Protein AF-A0A822H6S0-F1 (afdb_monomer_lite)

Foldseek 3Di:
DDFDDAFDDDDDDPPDDDPDDAPDKDAPDPPAKIKGWHADPVVRDIDIDMDGHHRWKGKDWDAPVPDQARTWMWIWTADPVRDIDIFTFHRNDNDPTDGDDD

Sequence (102 aa):
IWLIVINTCTGISSPIQPFTTYKHSTTLQQDIADLWWTVDDAEQEIMFELHIKSTGWIALGISPAGGMKGADIAVGWVDSSGNVFLQDRYATSNTRPVLDNT

Radius of gyration: 14.34 Å; chains: 1; bounding box: 37×32×34 Å

Secondary structure (DSSP, 8-state):
-----B---S--PSSP--SS--SEEEEEETTTEEEEEEEETTTTEEEEEEEE--SSEEEEEE-TTSSSTTEEEEEEEE-TTS-EEEEEEEESSSS-------

Structure (mmCIF, N/CA/C/O backbone):
data_AF-A0A822H6S0-F1
#
_entry.id   AF-A0A822H6S0-F1
#
loop_
_atom_site.group_PDB
_atom_site.id
_atom_site.type_symbol
_atom_site.label_atom_id
_atom_site.label_alt_id
_atom_site.label_comp_id
_atom_site.label_asym_id
_atom_site.label_entity_id
_atom_site.label_seq_id
_atom_site.pdbx_PDB_ins_code
_atom_site.Cartn_x
_atom_site.Cartn_y
_atom_site.Cartn_z
_atom_site.occupancy
_atom_site.B_iso_or_equiv
_atom_site.auth_seq_id
_atom_site.auth_comp_id
_atom_site.auth_asym_id
_atom_site.auth_atom_id
_atom_site.pdbx_PDB_model_num
ATOM 1 N N . ILE A 1 1 ? -0.905 -8.673 10.023 1.00 32.00 1 ILE A N 1
ATOM 2 C CA . ILE A 1 1 ? -0.597 -7.666 8.985 1.00 32.00 1 ILE A CA 1
ATOM 3 C C . ILE A 1 1 ? 0.272 -8.357 7.950 1.00 32.00 1 ILE A C 1
ATOM 5 O O . ILE A 1 1 ? 1.375 -8.758 8.295 1.00 32.00 1 ILE A O 1
ATOM 9 N N . TRP A 1 2 ? -0.236 -8.560 6.735 1.00 25.09 2 TRP A N 1
ATOM 10 C CA . TRP A 1 2 ? 0.534 -9.108 5.615 1.00 25.09 2 TRP A CA 1
ATOM 11 C C . TRP A 1 2 ? 0.511 -8.092 4.477 1.00 25.09 2 TRP A C 1
ATOM 13 O O . TRP A 1 2 ? -0.501 -7.953 3.796 1.00 25.09 2 TRP A O 1
ATOM 23 N N . LEU A 1 3 ? 1.612 -7.361 4.313 1.00 31.77 3 LEU A N 1
ATOM 24 C CA . LEU A 1 3 ? 1.809 -6.431 3.207 1.00 31.77 3 LEU A CA 1
ATOM 25 C C . LEU A 1 3 ? 2.403 -7.199 2.019 1.00 31.77 3 LEU A C 1
ATOM 27 O O . LEU A 1 3 ? 3.395 -7.908 2.182 1.00 31.77 3 LEU A O 1
ATOM 31 N N . ILE A 1 4 ? 1.814 -7.053 0.831 1.00 35.38 4 ILE A N 1
ATOM 32 C CA . ILE A 1 4 ? 2.375 -7.587 -0.416 1.00 35.38 4 ILE A CA 1
ATOM 33 C C . ILE A 1 4 ? 2.912 -6.401 -1.215 1.00 35.38 4 ILE A C 1
ATOM 35 O O . ILE A 1 4 ? 2.143 -5.660 -1.820 1.00 35.38 4 ILE A O 1
ATOM 39 N N . VAL A 1 5 ? 4.234 -6.223 -1.203 1.00 30.97 5 VAL A N 1
ATOM 40 C CA . VAL A 1 5 ? 4.928 -5.206 -2.004 1.00 30.97 5 VAL A CA 1
ATOM 41 C C . VAL A 1 5 ? 5.490 -5.861 -3.256 1.0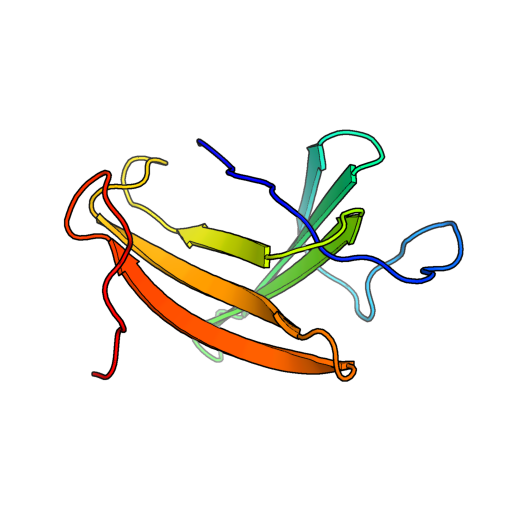0 30.97 5 VAL A C 1
ATOM 43 O O . VAL A 1 5 ? 6.470 -6.600 -3.175 1.00 30.97 5 VAL A O 1
ATOM 46 N N . ILE A 1 6 ? 4.895 -5.575 -4.417 1.00 38.00 6 ILE A N 1
ATOM 47 C CA . ILE A 1 6 ? 5.522 -5.841 -5.714 1.00 38.00 6 ILE A CA 1
ATOM 48 C C . ILE A 1 6 ? 5.302 -4.635 -6.635 1.00 38.00 6 ILE A C 1
ATOM 50 O O . ILE A 1 6 ? 4.621 -4.737 -7.658 1.00 38.00 6 ILE A O 1
ATOM 54 N N . ASN A 1 7 ? 6.093 -3.581 -6.369 1.00 29.80 7 ASN A N 1
ATOM 55 C CA . ASN A 1 7 ? 6.680 -2.699 -7.390 1.00 29.80 7 ASN A CA 1
ATOM 56 C C . ASN A 1 7 ? 5.785 -1.378 -7.674 1.00 29.80 7 ASN A C 1
ATOM 58 O O . ASN A 1 7 ? 4.669 -1.414 -7.212 1.00 29.80 7 ASN A O 1
ATOM 62 N N . THR A 1 8 ? 6.011 -0.109 -8.184 1.00 36.66 8 THR A N 1
ATOM 63 C CA . THR A 1 8 ? 6.887 0.817 -9.035 1.00 36.66 8 THR A CA 1
ATOM 64 C C . THR A 1 8 ? 7.965 1.791 -8.459 1.00 36.66 8 THR A C 1
ATOM 66 O O . THR A 1 8 ? 8.019 2.051 -7.266 1.00 36.66 8 THR A O 1
ATOM 69 N N . CYS A 1 9 ? 8.835 2.358 -9.335 1.00 39.66 9 CYS A N 1
ATOM 70 C CA . CYS A 1 9 ? 9.808 3.448 -9.054 1.00 39.66 9 CYS A CA 1
ATOM 71 C C . CYS A 1 9 ? 10.231 4.230 -10.315 1.00 39.66 9 CYS A C 1
ATOM 73 O O . CYS A 1 9 ? 10.656 3.619 -11.293 1.00 39.66 9 CYS A O 1
ATOM 75 N N . THR A 1 10 ? 10.292 5.562 -10.195 1.00 43.22 10 THR A N 1
ATOM 76 C CA . THR A 1 10 ? 11.420 6.386 -10.680 1.00 43.22 10 THR A CA 1
ATOM 77 C C . THR A 1 10 ? 11.602 7.592 -9.752 1.00 43.22 10 THR A C 1
ATOM 79 O O . THR A 1 10 ? 10.734 8.453 -9.717 1.00 43.22 10 THR A O 1
ATOM 82 N N . GLY A 1 11 ? 12.736 7.675 -9.047 1.00 51.28 11 GLY A N 1
ATOM 83 C CA . GLY A 1 11 ? 13.273 8.914 -8.457 1.00 51.28 11 GLY A CA 1
ATOM 84 C C . GLY A 1 11 ? 12.431 9.640 -7.394 1.00 51.28 11 GLY A C 1
ATOM 85 O O . GLY A 1 11 ? 11.735 10.595 -7.711 1.00 51.28 11 GLY A O 1
ATOM 86 N N . ILE A 1 12 ? 12.633 9.301 -6.114 1.00 52.28 12 ILE A N 1
ATOM 87 C CA . ILE A 1 12 ? 12.306 10.187 -4.980 1.00 52.28 12 ILE A CA 1
ATOM 88 C C . ILE A 1 12 ? 13.627 10.628 -4.334 1.00 52.28 12 ILE A C 1
ATOM 90 O O . ILE A 1 12 ? 14.487 9.789 -4.054 1.00 52.28 12 ILE A O 1
ATOM 94 N N . SER A 1 13 ? 13.818 11.931 -4.122 1.00 45.38 13 SER A N 1
ATOM 95 C CA . SER A 1 13 ? 15.006 12.477 -3.452 1.00 45.38 13 SER A CA 1
ATOM 96 C C . SER A 1 13 ? 15.042 12.095 -1.970 1.00 45.38 13 SER A C 1
ATOM 98 O O . SER A 1 13 ? 14.018 12.140 -1.297 1.00 45.38 13 SER A O 1
ATOM 100 N N . SER A 1 14 ? 16.224 11.751 -1.451 1.00 52.16 14 SER A N 1
ATOM 101 C CA . SER A 1 14 ? 16.414 11.409 -0.034 1.00 52.16 14 SER A CA 1
ATOM 102 C C . SER A 1 14 ? 16.703 12.664 0.814 1.00 52.16 14 SER A C 1
ATOM 104 O O . SER A 1 14 ? 17.463 13.515 0.343 1.00 52.16 14 SER A O 1
ATOM 106 N N . PRO A 1 15 ? 16.188 12.780 2.056 1.00 60.72 15 PRO A N 1
ATOM 107 C CA . PRO A 1 15 ? 15.278 11.847 2.722 1.00 60.72 15 PRO A CA 1
ATOM 108 C C . PRO A 1 15 ? 13.861 11.904 2.142 1.00 60.72 15 PRO A C 1
ATOM 110 O O . PRO A 1 15 ? 13.361 12.972 1.802 1.00 60.72 15 PRO A O 1
ATOM 113 N N . ILE A 1 16 ? 13.197 10.747 2.098 1.00 65.12 16 ILE A N 1
ATOM 114 C CA . ILE A 1 16 ? 11.750 10.687 1.870 1.00 65.12 16 ILE A CA 1
ATOM 115 C C . ILE A 1 16 ? 11.075 11.341 3.078 1.00 65.12 16 ILE A C 1
ATOM 117 O O . ILE A 1 16 ? 11.337 10.955 4.218 1.00 65.12 16 ILE A O 1
ATOM 121 N N . GLN A 1 17 ? 10.242 12.346 2.835 1.00 71.38 17 GLN A N 1
ATOM 122 C CA . GLN A 1 17 ? 9.473 13.082 3.838 1.00 71.38 17 GLN A CA 1
ATOM 123 C C . GLN A 1 17 ? 8.031 13.210 3.343 1.00 71.38 17 GLN A C 1
ATOM 125 O O . GLN A 1 17 ? 7.837 13.255 2.125 1.00 71.38 17 GLN A O 1
ATOM 130 N N . PRO A 1 18 ? 7.036 13.258 4.243 1.00 79.25 18 PRO A N 1
ATOM 131 C CA . PRO A 1 18 ? 5.654 13.373 3.825 1.00 79.25 18 PRO A CA 1
ATOM 132 C C . PRO A 1 18 ? 5.333 14.765 3.262 1.00 79.25 18 PRO A C 1
ATOM 134 O O . PRO A 1 18 ? 5.975 15.751 3.636 1.00 79.25 18 PRO A O 1
ATOM 137 N N . PHE A 1 19 ? 4.321 14.869 2.397 1.00 72.62 19 PHE A N 1
ATOM 138 C CA . PHE A 1 19 ? 3.899 16.151 1.814 1.00 72.62 19 PHE A CA 1
ATOM 139 C C . PHE A 1 19 ? 3.177 17.067 2.818 1.00 72.62 19 PHE A C 1
ATOM 141 O O . PHE A 1 19 ? 3.063 18.272 2.582 1.00 72.62 19 PHE A O 1
ATOM 148 N N . THR A 1 20 ? 2.704 16.524 3.945 1.00 79.88 20 THR A N 1
ATOM 149 C CA . THR A 1 20 ? 2.061 17.274 5.035 1.00 79.88 20 THR A CA 1
ATOM 150 C C . THR A 1 20 ? 2.358 16.664 6.416 1.00 79.88 20 THR A C 1
ATOM 152 O O . THR A 1 20 ? 3.023 15.634 6.541 1.00 79.88 20 THR A O 1
ATOM 155 N N . THR A 1 21 ? 1.891 17.316 7.482 1.00 88.06 21 THR A N 1
ATOM 156 C CA . THR A 1 21 ? 2.089 16.883 8.872 1.00 88.06 21 THR A CA 1
ATOM 157 C C . THR A 1 21 ? 1.048 15.839 9.279 1.00 88.06 21 THR A C 1
ATOM 159 O O . THR A 1 21 ? -0.132 16.152 9.425 1.00 88.06 21 THR A O 1
ATOM 162 N N . TYR A 1 22 ? 1.500 14.618 9.560 1.00 90.06 22 TYR A N 1
ATOM 163 C CA . TYR A 1 22 ? 0.665 13.512 10.040 1.00 90.06 22 TYR A CA 1
ATOM 164 C C . TYR A 1 22 ? 0.850 13.258 11.545 1.00 90.06 22 TYR A C 1
ATOM 166 O O . TYR A 1 22 ? 1.956 13.390 12.069 1.00 90.06 22 TYR A O 1
ATOM 174 N N . LYS A 1 23 ? -0.225 12.859 12.246 1.00 95.25 23 LYS A N 1
ATOM 175 C CA . LYS A 1 23 ? -0.188 12.497 13.682 1.00 95.25 23 LYS A CA 1
ATOM 176 C C . LYS A 1 23 ? 0.601 11.206 13.947 1.00 95.25 23 LYS A C 1
ATOM 178 O O . LYS A 1 23 ? 1.131 11.031 15.045 1.00 95.25 23 LYS A O 1
ATOM 183 N N . HIS A 1 24 ? 0.652 10.297 12.973 1.00 94.62 24 HIS A N 1
ATOM 184 C CA . HIS A 1 24 ? 1.211 8.955 13.123 1.00 94.62 24 HIS A CA 1
ATOM 185 C C . HIS A 1 24 ? 2.057 8.547 11.913 1.00 94.62 24 HIS A C 1
ATOM 187 O O . HIS A 1 24 ? 1.819 8.995 10.789 1.00 94.62 24 HIS A O 1
ATOM 193 N N . SER A 1 25 ? 3.029 7.663 12.143 1.00 94.19 25 SER A N 1
ATOM 194 C CA . SER A 1 25 ? 3.842 7.055 11.090 1.00 94.19 25 SER A CA 1
ATOM 195 C C . SER A 1 25 ? 4.363 5.674 11.483 1.00 94.19 25 SER A C 1
ATOM 197 O O . SER A 1 25 ? 4.420 5.318 12.663 1.00 94.19 25 SER A O 1
ATOM 199 N N . THR A 1 26 ? 4.744 4.879 10.484 1.00 93.00 26 THR A N 1
ATOM 200 C CA . THR A 1 26 ? 5.452 3.611 10.664 1.00 93.00 26 THR A CA 1
ATOM 201 C C . THR A 1 26 ? 6.256 3.243 9.414 1.00 93.00 26 THR A C 1
ATOM 203 O O . THR A 1 26 ? 5.776 3.381 8.288 1.00 93.00 26 THR A O 1
ATOM 206 N N . THR A 1 27 ? 7.474 2.739 9.607 1.00 91.19 27 THR A N 1
ATOM 207 C CA . THR A 1 27 ? 8.254 2.098 8.542 1.00 91.19 27 THR A CA 1
ATOM 208 C C . THR A 1 27 ? 7.759 0.665 8.386 1.00 91.19 27 THR A C 1
ATOM 210 O O . THR A 1 27 ? 8.011 -0.186 9.238 1.00 91.19 27 THR A O 1
ATOM 213 N N . LEU A 1 28 ? 7.039 0.394 7.297 1.00 87.56 28 LEU A N 1
ATOM 214 C CA . LEU A 1 28 ? 6.502 -0.932 6.986 1.00 87.56 28 LEU A CA 1
ATOM 215 C C . LEU A 1 28 ? 7.607 -1.899 6.541 1.00 87.56 28 LEU A C 1
ATOM 217 O O . LEU A 1 28 ? 7.556 -3.089 6.850 1.00 87.56 28 LEU A O 1
ATOM 221 N N . GLN A 1 29 ? 8.609 -1.387 5.82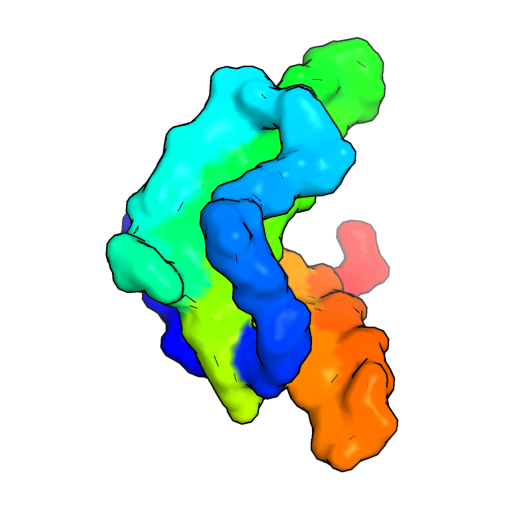2 1.00 86.06 29 GLN A N 1
ATOM 222 C CA . GLN A 1 29 ? 9.807 -2.127 5.440 1.00 86.06 29 GLN A CA 1
ATOM 223 C C . GLN A 1 29 ? 10.985 -1.161 5.285 1.00 86.06 29 GLN A C 1
ATOM 225 O O . GLN A 1 29 ? 10.908 -0.221 4.493 1.00 86.06 29 GLN A O 1
ATOM 230 N N . GLN A 1 30 ? 12.078 -1.416 6.014 1.00 87.69 30 GLN A N 1
ATOM 231 C CA . GLN A 1 30 ? 13.270 -0.561 6.025 1.00 87.69 30 GLN A CA 1
ATOM 232 C C . GLN A 1 30 ? 13.747 -0.233 4.605 1.0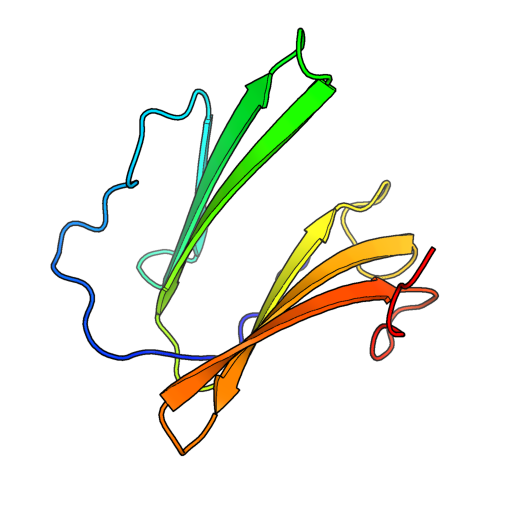0 87.69 30 GLN A C 1
ATOM 234 O O . GLN A 1 30 ? 13.869 -1.119 3.758 1.00 87.69 30 GLN A O 1
ATOM 239 N N . ASP A 1 31 ? 13.991 1.055 4.367 1.00 84.62 31 ASP A N 1
ATOM 240 C CA . ASP A 1 31 ? 14.414 1.655 3.097 1.00 84.62 31 ASP A CA 1
ATOM 241 C C . ASP A 1 31 ? 13.486 1.412 1.890 1.00 84.62 31 ASP A C 1
ATOM 243 O O . ASP A 1 31 ? 13.819 1.864 0.792 1.00 84.62 31 ASP A O 1
ATOM 247 N N . ILE A 1 32 ? 12.338 0.748 2.057 1.00 85.12 32 ILE A N 1
ATOM 248 C CA . ILE A 1 32 ? 11.459 0.313 0.962 1.00 85.12 32 ILE A CA 1
ATOM 249 C C . ILE A 1 32 ? 10.057 0.906 1.068 1.00 85.12 32 ILE A C 1
ATOM 251 O O . ILE A 1 32 ? 9.542 1.310 0.030 1.00 85.12 32 ILE A O 1
ATOM 255 N N . ALA A 1 33 ? 9.445 0.950 2.256 1.00 87.75 33 ALA A N 1
ATOM 256 C CA . ALA A 1 33 ? 8.064 1.398 2.437 1.00 87.75 33 ALA A CA 1
ATOM 257 C C . ALA A 1 33 ? 7.844 2.089 3.793 1.00 87.75 33 ALA A C 1
ATOM 259 O O . ALA A 1 33 ? 8.018 1.468 4.845 1.00 87.75 33 ALA A O 1
ATOM 260 N N . ASP A 1 34 ? 7.374 3.334 3.748 1.00 91.38 34 ASP A N 1
ATOM 261 C CA . ASP A 1 34 ? 7.017 4.162 4.902 1.00 91.38 34 ASP A CA 1
ATOM 262 C C . ASP A 1 34 ? 5.577 4.675 4.752 1.00 91.38 34 ASP A C 1
ATOM 264 O O . ASP A 1 34 ? 5.174 5.120 3.674 1.00 91.38 34 ASP A O 1
ATOM 268 N N . LEU A 1 35 ? 4.797 4.591 5.832 1.00 91.94 35 LEU A N 1
ATOM 269 C CA . LEU A 1 35 ? 3.383 4.964 5.888 1.00 91.94 35 LEU A CA 1
ATOM 270 C C . LEU A 1 35 ? 3.162 6.028 6.967 1.00 91.94 35 LEU A C 1
ATOM 272 O O . LEU A 1 35 ? 3.536 5.830 8.123 1.00 91.94 35 LEU A O 1
ATOM 276 N N . TRP A 1 36 ? 2.482 7.110 6.609 1.00 93.81 36 TRP A N 1
ATOM 277 C CA . TRP A 1 36 ? 1.991 8.144 7.517 1.00 93.81 36 TRP A CA 1
ATOM 278 C C . TRP A 1 36 ? 0.463 8.163 7.510 1.00 93.81 36 TRP A C 1
ATOM 280 O O . TRP A 1 36 ? -0.156 7.850 6.492 1.00 93.81 36 TRP A O 1
ATOM 290 N N . TRP A 1 37 ? -0.155 8.523 8.637 1.00 93.38 37 TRP A N 1
ATOM 291 C CA . TRP A 1 37 ? -1.601 8.739 8.684 1.00 93.38 37 TRP A CA 1
ATOM 292 C C . TRP A 1 37 ? -2.047 9.726 9.764 1.00 93.38 37 TRP A C 1
ATOM 294 O O . TRP A 1 37 ? -1.361 9.985 10.758 1.00 93.38 37 TRP A O 1
ATOM 304 N N . THR A 1 38 ? -3.227 10.300 9.549 1.00 92.94 38 THR A N 1
ATOM 305 C CA . THR A 1 38 ? -3.925 11.163 10.503 1.00 92.94 38 THR A CA 1
ATOM 306 C C . THR A 1 38 ? -5.410 10.830 10.452 1.00 92.94 38 THR A C 1
ATOM 308 O O . THR A 1 38 ? -5.938 10.544 9.382 1.00 92.94 38 THR A O 1
ATOM 311 N N . VAL A 1 39 ? -6.073 10.856 11.604 1.00 92.19 39 VAL A N 1
ATOM 312 C CA . VAL A 1 39 ? -7.538 10.775 11.693 1.00 92.19 39 VAL A CA 1
ATOM 313 C C . VAL A 1 39 ? -8.072 12.194 11.840 1.00 92.19 39 VAL A C 1
ATOM 315 O O . VAL A 1 39 ? -7.527 12.955 12.650 1.00 92.19 39 VAL A O 1
ATOM 318 N N . ASP A 1 40 ? -9.110 12.538 11.085 1.00 89.38 40 ASP A N 1
ATOM 319 C CA . ASP A 1 40 ? -9.917 13.733 11.307 1.00 89.38 40 ASP A CA 1
ATOM 320 C C . ASP A 1 40 ? -11.307 13.327 11.810 1.00 89.38 40 ASP A C 1
ATOM 322 O O . ASP A 1 40 ? -12.157 12.836 11.068 1.00 89.38 40 ASP A O 1
ATOM 326 N N . ASP A 1 41 ? -11.526 13.507 13.113 1.00 92.44 41 ASP A N 1
ATOM 327 C CA . ASP A 1 41 ? -12.779 13.147 13.772 1.00 92.44 41 ASP A CA 1
ATOM 328 C C . ASP A 1 41 ? -13.942 14.097 13.415 1.00 92.44 41 ASP A C 1
ATOM 330 O O . ASP A 1 41 ? -15.092 13.765 13.702 1.00 92.44 41 ASP A O 1
ATOM 334 N N . ALA A 1 42 ? -13.680 15.264 12.808 1.00 92.69 42 ALA A N 1
ATOM 335 C CA . ALA A 1 42 ? -14.718 16.214 12.405 1.00 92.69 42 ALA A CA 1
ATOM 336 C C . ALA A 1 42 ? -15.292 15.865 11.025 1.00 92.69 42 ALA A C 1
ATOM 338 O O . ALA A 1 42 ? -16.510 15.768 10.887 1.00 92.69 42 ALA A O 1
ATOM 339 N N . GLU A 1 43 ? -14.423 15.600 10.045 1.00 92.56 43 GLU A N 1
ATOM 340 C CA . GLU A 1 43 ? -14.829 15.170 8.695 1.00 92.56 43 GLU A CA 1
ATOM 341 C C . GLU A 1 43 ? -15.093 13.649 8.603 1.00 92.56 43 GLU A C 1
ATOM 343 O O . GLU A 1 43 ? -15.632 13.170 7.610 1.00 92.56 43 GLU A O 1
ATOM 348 N N . GLN A 1 44 ? -14.769 12.885 9.660 1.00 91.38 44 GLN A N 1
ATOM 349 C CA . GLN A 1 44 ? -14.866 11.414 9.740 1.00 91.38 44 GLN A CA 1
ATOM 350 C C . GLN A 1 44 ? -13.945 10.670 8.748 1.00 91.38 44 GLN A C 1
ATOM 352 O O . GLN A 1 44 ? -14.232 9.545 8.336 1.00 91.38 44 GLN A O 1
ATOM 357 N N . GLU A 1 45 ? -12.804 11.272 8.403 1.00 88.69 45 GLU A N 1
ATOM 358 C CA . GLU A 1 45 ? -11.838 10.729 7.442 1.00 88.69 45 GLU A CA 1
ATOM 359 C C . GLU A 1 45 ? -10.547 10.214 8.104 1.00 88.69 45 GLU A C 1
ATOM 361 O O . GLU A 1 45 ? -10.135 10.648 9.185 1.00 88.69 45 GLU A O 1
ATOM 366 N N . ILE A 1 46 ? -9.850 9.305 7.414 1.00 88.31 46 ILE A N 1
ATOM 367 C CA . ILE A 1 46 ? -8.467 8.930 7.734 1.00 88.31 46 ILE A CA 1
ATOM 368 C C . ILE A 1 46 ? -7.607 9.179 6.497 1.00 88.31 46 ILE A C 1
ATOM 370 O O . ILE A 1 46 ? -7.694 8.449 5.510 1.00 88.31 46 ILE A O 1
ATOM 374 N N . MET A 1 47 ? -6.750 10.197 6.556 1.00 88.69 47 MET A N 1
ATOM 375 C CA . MET A 1 47 ? -5.795 10.472 5.485 1.00 88.69 47 MET A CA 1
ATOM 376 C C . MET A 1 47 ? -4.567 9.578 5.649 1.00 88.69 47 MET A C 1
ATOM 378 O O . MET A 1 47 ? -3.934 9.589 6.708 1.00 88.69 47 MET A O 1
ATOM 382 N N . PHE A 1 48 ? -4.193 8.870 4.585 1.00 89.88 48 PHE A N 1
ATOM 383 C CA . PHE A 1 48 ? -2.978 8.058 4.501 1.00 89.88 48 PHE A CA 1
ATOM 384 C C . PHE A 1 48 ? -2.014 8.630 3.459 1.00 89.88 48 PHE A C 1
ATOM 386 O O . PHE A 1 48 ? -2.441 9.084 2.400 1.00 89.88 48 PHE A O 1
ATOM 393 N N . GLU A 1 49 ? -0.713 8.529 3.720 1.00 89.44 49 GLU A N 1
ATOM 394 C CA . GLU A 1 49 ? 0.337 8.783 2.732 1.00 89.44 49 GLU A CA 1
ATOM 395 C C . GLU A 1 49 ? 1.358 7.642 2.770 1.00 89.44 49 GLU A C 1
ATOM 397 O O . GLU A 1 49 ? 1.878 7.300 3.831 1.00 89.44 49 GLU A O 1
ATOM 402 N N . LEU A 1 50 ? 1.616 7.021 1.618 1.00 89.06 50 LEU A N 1
ATOM 403 C CA . LEU A 1 50 ? 2.469 5.839 1.481 1.00 89.06 50 LEU A CA 1
ATOM 404 C C . LEU A 1 50 ? 3.583 6.128 0.473 1.00 89.06 50 LEU A C 1
ATOM 406 O O . LEU A 1 50 ? 3.322 6.251 -0.724 1.00 89.06 50 LEU A O 1
ATOM 410 N N . HIS A 1 51 ? 4.830 6.167 0.941 1.00 88.06 51 HIS A N 1
ATOM 411 C CA . HIS A 1 51 ? 6.002 6.261 0.073 1.00 88.06 51 HIS A CA 1
ATOM 412 C C . HIS A 1 51 ? 6.701 4.909 -0.038 1.00 88.06 51 HIS A C 1
ATOM 414 O O . HIS A 1 51 ? 6.931 4.233 0.964 1.00 88.06 51 HIS A O 1
ATOM 420 N N . ILE A 1 52 ? 7.021 4.497 -1.271 1.00 86.38 52 ILE A N 1
ATOM 421 C CA . ILE A 1 52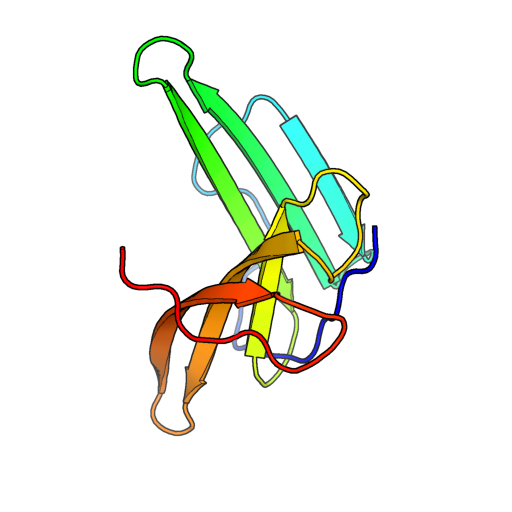 ? 7.412 3.114 -1.565 1.00 86.38 52 ILE A CA 1
ATOM 422 C C . ILE A 1 52 ? 8.356 2.996 -2.784 1.00 86.38 52 ILE A C 1
ATOM 424 O O . ILE A 1 52 ? 8.185 3.707 -3.772 1.00 86.38 52 ILE A O 1
ATOM 428 N N . LYS A 1 53 ? 9.384 2.128 -2.711 1.00 82.56 53 LYS A N 1
ATOM 429 C CA . LYS A 1 53 ? 10.454 1.942 -3.732 1.00 82.56 53 LYS A CA 1
ATOM 430 C C . LYS A 1 53 ? 10.448 0.533 -4.330 1.00 82.56 53 LYS A C 1
ATOM 432 O O . LYS A 1 53 ? 10.325 -0.443 -3.592 1.00 82.56 53 LYS A O 1
ATOM 437 N N . SER A 1 54 ? 10.467 0.426 -5.668 1.00 76.06 54 SER A N 1
ATOM 438 C CA . SER A 1 54 ? 9.689 -0.639 -6.333 1.00 76.06 54 SER A CA 1
ATOM 439 C C . SER A 1 54 ? 9.793 -0.615 -7.915 1.00 76.06 54 SER A C 1
ATOM 441 O O . SER A 1 54 ? 10.603 0.137 -8.424 1.00 76.06 54 SER A O 1
ATOM 443 N N . THR A 1 55 ? 9.062 -1.404 -8.747 1.00 72.81 55 THR A N 1
ATOM 444 C CA . THR A 1 55 ? 9.038 -1.457 -10.281 1.00 72.81 55 THR A CA 1
ATOM 445 C C . THR A 1 55 ? 7.708 -1.959 -11.044 1.00 72.81 55 THR A C 1
ATOM 447 O O . THR A 1 55 ? 7.826 -2.668 -12.040 1.00 72.81 55 THR A O 1
ATOM 450 N N . GLY A 1 56 ? 6.456 -1.791 -10.537 1.00 81.19 56 GLY A N 1
ATOM 451 C CA . GLY A 1 56 ? 5.224 -2.616 -10.768 1.00 81.19 56 GLY A CA 1
ATOM 452 C C . GLY A 1 56 ? 3.891 -2.087 -10.133 1.00 81.19 56 GLY A C 1
ATOM 453 O O . GLY A 1 56 ? 3.456 -1.013 -10.537 1.00 81.19 56 GLY A O 1
ATOM 454 N N . TRP A 1 57 ? 3.227 -2.808 -9.195 1.00 87.25 57 TRP A N 1
ATOM 455 C CA . TRP A 1 57 ? 1.981 -2.389 -8.476 1.00 87.25 57 TRP A CA 1
ATOM 456 C C . TRP A 1 57 ? 2.029 -2.420 -6.919 1.00 87.25 57 TRP A C 1
ATOM 458 O O . TRP A 1 57 ? 2.656 -3.279 -6.298 1.00 87.25 57 TRP A O 1
ATOM 468 N N . ILE A 1 58 ? 1.270 -1.529 -6.268 1.00 90.06 58 ILE A N 1
ATOM 469 C CA . ILE A 1 58 ? 1.177 -1.388 -4.802 1.00 90.06 58 ILE A CA 1
ATOM 470 C C . ILE A 1 58 ? -0.257 -1.574 -4.289 1.00 90.06 58 ILE A C 1
ATOM 472 O O . ILE A 1 58 ? -1.220 -1.318 -5.012 1.00 90.06 58 ILE A O 1
ATOM 476 N N . ALA A 1 59 ? -0.410 -1.989 -3.029 1.00 90.38 59 ALA A N 1
ATOM 477 C CA . ALA A 1 59 ? -1.706 -2.073 -2.359 1.00 90.38 59 ALA A CA 1
ATOM 478 C C . ALA A 1 59 ? -1.598 -1.761 -0.859 1.00 90.38 59 ALA A C 1
ATOM 480 O O . ALA A 1 59 ? -0.701 -2.270 -0.183 1.00 90.38 59 ALA A O 1
ATOM 481 N N . LEU A 1 60 ? -2.550 -0.985 -0.338 1.00 90.56 60 LEU A N 1
ATOM 482 C CA . LEU A 1 60 ? -2.766 -0.763 1.093 1.00 90.56 60 LEU A CA 1
ATOM 483 C C . LEU A 1 60 ? -4.164 -1.272 1.442 1.00 90.56 60 LEU A C 1
ATOM 485 O O . LEU A 1 60 ? -5.120 -0.919 0.760 1.00 90.56 60 LEU A O 1
ATOM 489 N N . GLY A 1 61 ? -4.279 -2.108 2.479 1.00 91.38 61 GLY A N 1
ATOM 490 C CA . GLY A 1 61 ? -5.553 -2.721 2.850 1.00 91.38 61 GLY A CA 1
ATOM 491 C C . GLY A 1 61 ? -5.841 -2.700 4.348 1.00 91.38 61 GLY A C 1
ATOM 492 O O . GLY A 1 61 ? -4.996 -3.094 5.157 1.00 91.38 61 GLY A O 1
ATOM 493 N N . ILE A 1 62 ? -7.052 -2.278 4.705 1.00 90.31 62 ILE A N 1
ATOM 494 C CA . ILE A 1 62 ? -7.570 -2.224 6.075 1.00 90.31 62 ILE A CA 1
ATOM 495 C C . ILE A 1 62 ? -8.469 -3.445 6.289 1.00 90.31 62 ILE A C 1
ATOM 497 O O . ILE A 1 62 ? -9.298 -3.773 5.448 1.00 90.31 62 ILE A O 1
ATOM 501 N N . SER A 1 63 ? -8.296 -4.164 7.402 1.00 92.56 63 SER A N 1
ATOM 502 C CA . SER A 1 63 ? -9.061 -5.390 7.683 1.00 92.56 63 SER A CA 1
ATOM 503 C C . SER A 1 63 ? -9.260 -5.629 9.184 1.00 92.56 63 SER A C 1
ATOM 505 O O . SER A 1 63 ? -8.312 -5.434 9.951 1.00 92.56 63 SER A O 1
ATOM 507 N N . PRO A 1 64 ? -10.422 -6.158 9.626 1.00 86.88 64 PRO A N 1
ATOM 508 C CA . PRO A 1 64 ? -10.682 -6.440 11.044 1.00 86.88 64 PRO A CA 1
ATOM 509 C C . PRO A 1 64 ? -9.712 -7.444 11.691 1.00 86.88 64 PRO A C 1
ATOM 511 O O . PRO A 1 64 ? -9.555 -7.456 12.908 1.00 86.88 64 PRO A O 1
ATOM 514 N N . ALA A 1 65 ? -9.073 -8.302 10.887 1.00 87.44 65 ALA A N 1
ATOM 515 C CA . ALA A 1 65 ? -8.163 -9.357 11.343 1.00 87.44 65 ALA A CA 1
ATOM 516 C C . ALA A 1 65 ? -6.691 -9.142 10.923 1.00 87.44 65 ALA A C 1
ATOM 518 O O . ALA A 1 65 ? -5.855 -10.021 11.133 1.00 87.44 65 ALA A O 1
ATOM 519 N N . GLY A 1 66 ? -6.353 -8.006 10.297 1.00 82.12 66 GLY A N 1
ATOM 520 C CA . GLY A 1 66 ? -4.994 -7.728 9.812 1.00 82.12 66 GLY A CA 1
ATOM 521 C C . GLY A 1 66 ? -4.500 -8.706 8.732 1.00 82.12 66 GLY A C 1
ATOM 522 O O . GLY A 1 66 ? -3.307 -9.036 8.702 1.00 82.12 66 GLY A O 1
ATOM 523 N N . GLY A 1 67 ? -5.402 -9.192 7.878 1.00 88.12 67 GLY A N 1
ATOM 524 C CA . GLY A 1 67 ? -5.159 -10.177 6.822 1.00 88.12 67 GLY A CA 1
ATOM 525 C C . GLY A 1 67 ? -6.108 -9.978 5.636 1.00 88.12 67 GLY A C 1
ATOM 526 O O . GLY A 1 67 ? -7.071 -9.229 5.732 1.00 88.12 67 GLY A O 1
ATOM 527 N N . MET A 1 68 ? -5.822 -10.634 4.509 1.00 91.44 68 MET A N 1
ATOM 528 C CA . MET A 1 68 ? -6.431 -10.291 3.217 1.00 91.44 68 MET A CA 1
ATOM 529 C C . MET A 1 68 ? -7.951 -10.512 3.144 1.00 91.44 68 MET A C 1
ATOM 531 O O . MET A 1 68 ? -8.657 -9.645 2.645 1.00 91.44 68 MET A O 1
ATOM 535 N N . LYS A 1 69 ? -8.484 -11.642 3.628 1.00 93.19 69 LYS A N 1
ATOM 536 C CA . LYS A 1 69 ? -9.938 -11.869 3.623 1.00 93.19 69 LYS A CA 1
ATOM 537 C C . LYS A 1 69 ? -10.666 -10.845 4.504 1.00 93.19 69 LYS A C 1
ATOM 539 O O . LYS A 1 69 ? -10.413 -10.768 5.704 1.00 93.19 69 LYS A O 1
ATOM 544 N N . GLY A 1 70 ? -11.659 -10.177 3.921 1.00 92.88 70 GLY A N 1
ATOM 545 C CA . GLY A 1 70 ? -12.431 -9.120 4.568 1.00 92.88 70 GLY A CA 1
ATOM 546 C C . GLY A 1 70 ? -11.689 -7.787 4.622 1.00 92.88 70 GLY A C 1
ATOM 547 O O . GLY A 1 70 ? -12.031 -6.959 5.462 1.00 92.88 70 GLY A O 1
ATOM 548 N N . ALA A 1 71 ? -10.664 -7.609 3.783 1.00 94.62 71 ALA A N 1
ATOM 549 C CA . ALA A 1 71 ? -9.990 -6.334 3.613 1.00 94.62 71 ALA A CA 1
ATOM 550 C C . ALA A 1 71 ? -10.676 -5.465 2.551 1.00 94.62 71 ALA A C 1
ATOM 552 O O . ALA A 1 71 ? -11.035 -5.945 1.473 1.00 94.62 71 ALA A O 1
ATOM 553 N N . ASP A 1 72 ? -10.782 -4.190 2.885 1.00 92.81 72 ASP A N 1
ATOM 554 C CA . ASP A 1 72 ? -10.954 -3.049 1.988 1.00 92.81 72 ASP A CA 1
ATOM 555 C C . ASP A 1 72 ? -9.544 -2.636 1.509 1.00 92.81 72 ASP A C 1
ATOM 557 O O . ASP A 1 72 ? -8.611 -2.661 2.322 1.00 92.81 72 ASP A O 1
ATOM 561 N N . ILE A 1 73 ? -9.331 -2.411 0.203 1.00 93.81 73 ILE A N 1
ATOM 562 C CA . ILE A 1 73 ? -7.988 -2.300 -0.397 1.00 93.81 73 ILE A CA 1
ATOM 563 C C . ILE A 1 73 ? -7.918 -1.275 -1.540 1.00 93.81 73 ILE A C 1
ATOM 565 O O . ILE A 1 73 ? -8.321 -1.544 -2.672 1.00 93.81 73 ILE A O 1
ATOM 569 N N . ALA A 1 74 ? -7.196 -0.179 -1.307 1.00 92.56 74 ALA A N 1
ATOM 570 C CA . ALA A 1 74 ? -6.727 0.701 -2.373 1.00 92.56 74 ALA A CA 1
ATOM 571 C C . ALA A 1 74 ? -5.518 0.076 -3.101 1.00 92.56 74 ALA A C 1
ATOM 573 O O . ALA A 1 74 ? -4.494 -0.237 -2.484 1.00 92.56 74 ALA A O 1
ATOM 574 N N . VAL A 1 75 ? -5.612 -0.091 -4.426 1.00 92.81 75 VAL A N 1
ATOM 575 C CA . VAL A 1 75 ? -4.561 -0.670 -5.286 1.00 92.81 75 VAL A CA 1
ATOM 576 C C . VAL A 1 75 ? -4.144 0.325 -6.365 1.00 92.81 75 VAL A C 1
ATOM 578 O O . VAL A 1 75 ? -4.972 0.748 -7.170 1.00 92.81 75 VAL A O 1
ATOM 581 N N . GLY A 1 76 ? -2.855 0.664 -6.419 1.00 89.94 76 GLY A N 1
ATOM 582 C CA . GLY A 1 76 ? -2.297 1.629 -7.371 1.00 89.94 76 GLY A CA 1
ATOM 583 C C . GLY A 1 76 ? -1.135 1.067 -8.188 1.00 89.94 76 GLY A C 1
ATOM 584 O O . GLY A 1 76 ? -0.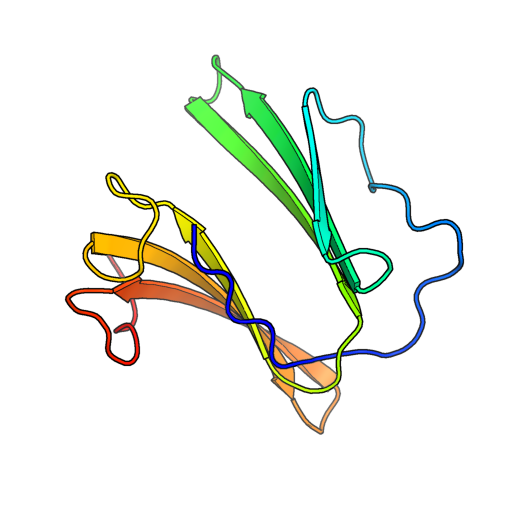426 0.167 -7.744 1.00 89.94 76 GLY A O 1
ATOM 585 N N . TRP A 1 77 ? -0.927 1.581 -9.399 1.00 90.44 77 TRP A N 1
ATOM 586 C CA . TRP A 1 77 ? 0.229 1.238 -10.236 1.00 90.44 77 TRP A CA 1
ATOM 587 C C . TRP A 1 77 ? 0.513 2.330 -11.271 1.00 90.44 77 TRP A C 1
ATOM 589 O O . TRP A 1 77 ? -0.289 3.241 -11.476 1.00 90.44 77 TRP A O 1
ATOM 599 N N . VAL A 1 78 ? 1.656 2.215 -11.948 1.00 87.06 78 VAL A N 1
ATOM 600 C CA . VAL A 1 78 ? 1.984 3.024 -13.131 1.00 87.06 78 VAL A CA 1
ATOM 601 C C . VAL A 1 78 ? 2.203 2.072 -14.302 1.00 87.06 78 VAL A C 1
ATOM 603 O O . VAL A 1 78 ? 2.857 1.042 -14.134 1.00 87.06 78 VAL A O 1
A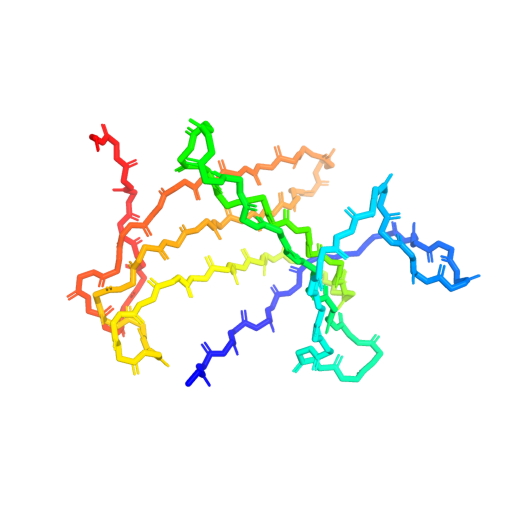TOM 606 N N . ASP A 1 79 ? 1.624 2.365 -15.465 1.00 88.62 79 ASP A N 1
ATOM 607 C CA . ASP A 1 79 ? 1.821 1.541 -16.661 1.00 88.62 79 ASP A CA 1
ATOM 608 C C . ASP A 1 79 ? 3.145 1.839 -17.393 1.00 88.62 79 ASP A C 1
ATOM 610 O O . ASP A 1 79 ? 3.906 2.744 -17.047 1.00 88.62 79 ASP A O 1
ATOM 614 N N . SER A 1 80 ? 3.423 1.070 -18.448 1.00 88.62 80 SER A N 1
ATOM 615 C CA . SER A 1 80 ? 4.612 1.226 -19.297 1.00 88.62 80 SER A CA 1
ATOM 616 C C . SER A 1 80 ? 4.667 2.536 -20.097 1.00 88.62 80 SER A C 1
ATOM 618 O O . SER A 1 80 ? 5.673 2.801 -20.752 1.00 88.62 80 SER A O 1
ATOM 620 N N . SER A 1 81 ? 3.598 3.332 -20.085 1.00 92.44 81 SER A N 1
ATOM 621 C CA . SER A 1 81 ? 3.499 4.644 -20.729 1.00 92.44 81 SER A CA 1
ATOM 622 C C . SER A 1 81 ? 3.550 5.800 -19.721 1.00 92.44 81 SER A C 1
ATOM 624 O O . SER A 1 81 ? 3.528 6.956 -20.137 1.00 92.44 81 SER A O 1
ATOM 626 N N . GLY A 1 82 ? 3.666 5.509 -18.420 1.00 85.75 82 GLY A N 1
ATOM 627 C CA . GLY A 1 82 ? 3.712 6.504 -17.349 1.00 85.75 82 GLY A CA 1
ATOM 628 C C . GLY A 1 82 ? 2.339 6.932 -16.820 1.00 85.75 82 GLY A C 1
ATOM 629 O O . GLY A 1 82 ? 2.278 7.839 -15.992 1.00 85.75 82 GLY A O 1
ATOM 630 N N . ASN A 1 83 ? 1.242 6.301 -17.256 1.00 87.38 83 ASN A N 1
ATOM 631 C CA . ASN A 1 83 ? -0.089 6.614 -16.738 1.00 87.38 83 ASN A CA 1
ATOM 632 C C . ASN A 1 83 ? -0.246 6.026 -15.330 1.00 87.38 83 ASN A C 1
ATOM 634 O O . ASN A 1 83 ? 0.015 4.839 -15.114 1.00 87.38 83 ASN A O 1
ATOM 638 N N . VAL A 1 84 ? -0.696 6.849 -14.384 1.00 86.06 84 VAL A N 1
ATOM 639 C CA . VAL A 1 84 ? -0.971 6.440 -13.001 1.00 86.06 84 VAL A CA 1
ATOM 640 C C . VAL A 1 84 ? -2.410 5.943 -12.890 1.00 86.06 84 VAL A C 1
ATOM 642 O O . VAL A 1 84 ? -3.335 6.593 -13.373 1.00 86.06 84 VAL A O 1
ATOM 645 N N . PHE A 1 85 ? -2.600 4.815 -12.211 1.00 90.75 85 PHE A N 1
ATOM 646 C CA . PHE A 1 85 ? -3.908 4.241 -11.911 1.00 90.75 85 PHE A CA 1
ATOM 647 C C . PHE A 1 85 ? -4.061 4.019 -10.408 1.00 90.75 85 PHE A C 1
ATOM 649 O O . PHE A 1 85 ? -3.109 3.636 -9.728 1.00 90.75 85 PHE A O 1
ATOM 656 N N . LEU A 1 86 ? -5.287 4.197 -9.922 1.00 90.38 86 LEU A N 1
ATOM 657 C CA . LEU A 1 86 ? -5.733 3.839 -8.580 1.00 90.38 86 LEU A CA 1
ATOM 658 C C . LEU A 1 86 ? -7.104 3.162 -8.702 1.00 90.38 86 LEU A C 1
ATOM 660 O O . LEU A 1 86 ? -7.920 3.566 -9.532 1.00 90.38 86 LEU A O 1
ATOM 664 N N . GLN A 1 87 ? -7.341 2.111 -7.921 1.00 93.88 87 GLN A N 1
ATOM 665 C CA . GLN A 1 87 ? -8.603 1.375 -7.883 1.00 93.88 87 GLN A CA 1
ATOM 666 C C . GLN A 1 87 ? -8.948 0.959 -6.460 1.00 93.88 87 GLN A C 1
ATOM 668 O O . GLN A 1 87 ? -8.090 0.441 -5.747 1.00 93.88 87 GLN A O 1
ATOM 673 N N . ASP A 1 88 ? -10.219 1.115 -6.115 1.00 93.75 88 ASP A N 1
ATOM 674 C CA . ASP A 1 88 ? -10.823 0.554 -4.913 1.00 93.75 88 ASP A CA 1
ATOM 675 C C . ASP A 1 88 ? -11.255 -0.909 -5.143 1.00 93.75 88 ASP A C 1
ATOM 677 O O . ASP A 1 88 ? -11.641 -1.293 -6.260 1.00 93.75 88 ASP A O 1
ATOM 681 N N . ARG A 1 89 ? -11.078 -1.762 -4.126 1.00 95.19 89 ARG A N 1
ATOM 682 C CA . ARG A 1 89 ? -11.128 -3.225 -4.241 1.00 95.19 89 ARG A CA 1
ATOM 683 C C . ARG A 1 89 ? -11.397 -3.959 -2.923 1.00 95.19 89 ARG A C 1
ATOM 685 O O . ARG A 1 89 ? -10.519 -4.064 -2.070 1.00 95.19 89 ARG A O 1
ATOM 692 N N . TYR A 1 90 ? -12.512 -4.685 -2.850 1.00 94.88 90 TYR A N 1
ATOM 693 C CA . TYR A 1 90 ? -12.789 -5.594 -1.731 1.00 94.88 90 TYR A CA 1
ATOM 694 C C . TYR A 1 90 ? -12.228 -7.018 -1.904 1.00 94.88 90 TYR A C 1
ATOM 696 O O . TYR A 1 90 ? -12.297 -7.640 -2.972 1.00 94.88 90 TYR A O 1
ATOM 704 N N . ALA A 1 91 ? -11.705 -7.589 -0.818 1.00 95.12 91 ALA A N 1
ATOM 705 C CA . ALA A 1 91 ? -11.124 -8.929 -0.775 1.00 95.12 91 ALA A CA 1
ATOM 706 C C . ALA A 1 91 ? -12.031 -9.950 -0.059 1.00 95.12 91 ALA A C 1
ATOM 708 O O . ALA A 1 91 ? -11.872 -10.260 1.123 1.00 95.12 91 ALA A O 1
ATOM 709 N N . THR A 1 92 ? -12.958 -10.561 -0.803 1.00 94.12 92 THR A N 1
ATOM 710 C CA . THR A 1 92 ? -13.887 -11.598 -0.292 1.00 94.12 92 THR A CA 1
ATOM 711 C C . THR A 1 92 ? -13.191 -12.857 0.261 1.00 94.12 92 THR A C 1
ATOM 713 O O . THR A 1 92 ? -13.765 -13.594 1.071 1.00 94.12 92 THR A O 1
ATOM 716 N N . SER A 1 93 ? -11.952 -13.126 -0.162 1.00 92.69 93 SER A N 1
ATOM 717 C CA . SER A 1 93 ? -11.113 -14.237 0.300 1.00 92.69 93 SER A CA 1
ATOM 718 C C . SER A 1 93 ? -9.619 -13.915 0.103 1.00 92.69 93 SER A C 1
ATOM 720 O O . SER A 1 93 ? -9.282 -12.835 -0.375 1.00 92.69 93 SER A O 1
ATOM 722 N N . ASN A 1 94 ? -8.713 -14.843 0.440 1.00 91.88 94 ASN A N 1
ATOM 723 C CA . ASN A 1 94 ? -7.271 -14.717 0.172 1.00 91.88 94 ASN A CA 1
ATOM 724 C C . ASN A 1 94 ? -6.954 -14.991 -1.321 1.00 91.88 94 ASN A C 1
ATOM 726 O O . ASN A 1 94 ? -6.177 -15.881 -1.664 1.00 91.88 94 ASN A O 1
ATOM 730 N N . THR A 1 95 ? -7.614 -14.253 -2.208 1.00 91.38 95 THR A N 1
ATOM 731 C CA . THR A 1 95 ? -7.554 -14.326 -3.677 1.00 91.38 95 THR A CA 1
ATOM 732 C C . THR A 1 95 ? -7.507 -12.909 -4.241 1.00 91.38 95 THR A C 1
ATOM 734 O O . THR A 1 95 ? -7.756 -11.964 -3.499 1.00 91.38 95 THR A O 1
ATOM 737 N N . ARG A 1 96 ? -7.241 -12.733 -5.547 1.00 91.44 96 ARG A N 1
ATOM 738 C CA . ARG A 1 96 ? -7.286 -11.403 -6.189 1.00 91.44 96 ARG A CA 1
ATOM 739 C C . ARG A 1 96 ? -8.569 -10.650 -5.767 1.00 91.44 96 ARG A C 1
ATOM 741 O O . ARG A 1 96 ? -9.650 -11.190 -6.010 1.00 91.44 96 ARG A O 1
ATOM 748 N N . PRO A 1 97 ? -8.461 -9.447 -5.173 1.00 93.69 97 PRO A N 1
ATOM 749 C CA . PRO A 1 97 ? -9.621 -8.650 -4.785 1.00 93.69 97 PRO A CA 1
ATOM 750 C C . PRO A 1 97 ? -10.502 -8.328 -5.996 1.00 93.69 97 PRO A C 1
ATOM 752 O O . PRO A 1 97 ? -9.988 -8.140 -7.108 1.00 93.69 97 PRO A O 1
ATOM 755 N N . VAL A 1 98 ? -11.818 -8.241 -5.796 1.00 95.44 98 VAL A N 1
ATOM 756 C CA . VAL A 1 98 ? -12.735 -7.736 -6.833 1.00 95.44 98 VAL A CA 1
ATOM 757 C C . VAL A 1 98 ? -12.534 -6.225 -7.007 1.00 95.44 98 VAL A C 1
ATOM 759 O O . VAL A 1 98 ? -11.675 -5.643 -6.352 1.00 95.44 98 VAL A O 1
ATOM 762 N N . LEU A 1 99 ? -13.198 -5.592 -7.974 1.00 95.38 99 LEU A N 1
ATOM 763 C CA . LEU A 1 99 ? -13.370 -4.135 -7.905 1.00 95.38 99 LEU A CA 1
ATOM 764 C C . LEU A 1 99 ? -14.451 -3.861 -6.865 1.00 95.38 99 LEU A C 1
ATOM 766 O O . LEU A 1 99 ? -15.423 -4.616 -6.840 1.00 95.38 99 LEU A O 1
ATOM 770 N N . ASP A 1 100 ? -14.272 -2.826 -6.050 1.00 90.25 100 ASP A N 1
ATOM 771 C CA . ASP A 1 100 ? -15.403 -2.226 -5.346 1.00 90.25 100 ASP A CA 1
ATOM 772 C C . ASP A 1 100 ? -15.969 -1.058 -6.166 1.00 90.25 100 ASP A C 1
ATOM 774 O O . ASP A 1 100 ? -15.288 -0.507 -7.041 1.00 90.25 100 ASP A O 1
ATOM 778 N N . ASN A 1 101 ? -17.258 -0.777 -5.983 1.00 80.00 101 ASN A N 1
ATOM 779 C CA . ASN A 1 101 ? -18.016 0.166 -6.800 1.00 80.00 101 ASN A CA 1
ATOM 780 C C . ASN A 1 101 ? -19.325 0.664 -6.144 1.00 80.00 101 ASN A C 1
ATOM 782 O O . ASN A 1 101 ? -20.213 1.114 -6.882 1.00 80.00 101 ASN A O 1
ATOM 786 N N . THR A 1 102 ? -19.487 0.528 -4.821 1.00 58.88 102 THR A N 1
ATOM 787 C CA . THR A 1 102 ? -20.741 0.830 -4.095 1.00 58.88 102 THR A CA 1
ATOM 788 C C . THR A 1 102 ? -20.534 1.628 -2.821 1.00 58.88 102 THR A C 1
ATOM 790 O O . THR A 1 102 ? -19.761 1.139 -1.975 1.00 58.88 102 THR A O 1
#

pLDDT: mean 81.56, std 18.57, range [25.09, 95.44]